Protein AF-D8RH72-F1 (afdb_monomer_lite)

Radius of gyration: 15.77 Å; chains: 1; bounding box: 38×26×46 Å

pLDDT: mean 81.65, std 8.86, range [41.91, 91.44]

Structure (mmCIF, N/CA/C/O backbone):
data_AF-D8RH72-F1
#
_entry.id   AF-D8RH72-F1
#
loop_
_atom_site.group_PDB
_atom_site.id
_atom_site.type_symbol
_atom_site.label_atom_id
_atom_site.label_alt_id
_atom_site.label_comp_id
_atom_site.label_asym_id
_atom_site.label_entity_id
_atom_site.label_seq_id
_atom_site.pdbx_PDB_ins_code
_atom_site.Cartn_x
_atom_site.Cartn_y
_atom_site.Cartn_z
_atom_site.occupancy
_atom_site.B_iso_or_equiv
_atom_site.auth_seq_id
_atom_site.auth_comp_id
_atom_site.auth_asym_id
_atom_site.auth_atom_id
_atom_site.pdbx_PDB_model_num
ATOM 1 N N . MET A 1 1 ? 18.408 5.700 -20.317 1.00 60.72 1 MET A N 1
ATOM 2 C CA . MET A 1 1 ? 18.952 5.454 -18.963 1.00 60.72 1 MET A CA 1
ATOM 3 C C . MET A 1 1 ? 19.592 4.079 -18.956 1.00 60.72 1 MET A C 1
ATOM 5 O O . MET A 1 1 ? 19.202 3.256 -19.773 1.00 60.72 1 MET A O 1
ATOM 9 N N . SER A 1 2 ? 20.600 3.825 -18.119 1.00 83.38 2 SER A N 1
ATOM 10 C CA . SER A 1 2 ? 21.071 2.445 -17.944 1.00 83.38 2 SER A CA 1
ATOM 11 C C . SER A 1 2 ? 20.029 1.654 -17.143 1.00 83.38 2 SER A C 1
ATOM 13 O O . SER A 1 2 ? 19.330 2.235 -16.312 1.00 83.38 2 SER A O 1
ATOM 15 N N . ALA A 1 3 ? 19.935 0.336 -17.350 1.00 80.38 3 ALA A N 1
ATOM 16 C CA . ALA A 1 3 ? 18.996 -0.517 -16.609 1.00 80.38 3 ALA A CA 1
ATOM 17 C C . ALA A 1 3 ? 19.161 -0.376 -15.082 1.00 80.38 3 ALA A C 1
ATOM 19 O O . ALA A 1 3 ? 18.189 -0.360 -14.337 1.00 80.38 3 ALA A O 1
ATOM 20 N N . VAL A 1 4 ? 20.398 -0.190 -14.611 1.00 84.06 4 VAL A N 1
ATOM 21 C CA . VAL A 1 4 ? 20.704 0.059 -13.192 1.00 84.06 4 VAL A CA 1
ATOM 22 C C . VAL A 1 4 ? 20.026 1.335 -12.681 1.00 84.06 4 VAL A C 1
ATOM 24 O O . VAL A 1 4 ? 19.507 1.352 -11.569 1.00 84.06 4 VAL A O 1
ATOM 27 N N . GLN A 1 5 ? 20.001 2.389 -13.493 1.00 85.06 5 GLN A N 1
ATOM 28 C CA . GLN A 1 5 ? 19.427 3.682 -13.132 1.00 85.06 5 GLN A CA 1
ATOM 29 C C . GLN A 1 5 ? 17.890 3.635 -13.098 1.00 85.06 5 GLN A C 1
ATOM 31 O O . GLN A 1 5 ? 17.283 4.246 -12.222 1.00 85.06 5 GLN A O 1
ATOM 36 N N . GLU A 1 6 ? 17.271 2.853 -13.989 1.00 85.56 6 GLU A N 1
ATOM 37 C CA . GLU A 1 6 ? 15.830 2.546 -13.960 1.00 85.56 6 GLU A CA 1
ATOM 38 C C . GLU A 1 6 ? 15.442 1.794 -12.683 1.00 85.56 6 GLU A C 1
ATOM 40 O O . GLU A 1 6 ? 14.538 2.219 -11.966 1.00 85.56 6 GLU A O 1
ATOM 45 N N . PHE A 1 7 ? 16.189 0.742 -12.331 1.00 86.38 7 PHE A N 1
ATOM 46 C CA . PHE A 1 7 ? 15.962 0.009 -11.085 1.00 86.38 7 PHE A CA 1
ATOM 47 C C . PHE A 1 7 ? 16.118 0.905 -9.851 1.00 86.38 7 PHE A C 1
ATOM 49 O O . PHE A 1 7 ? 15.270 0.879 -8.960 1.00 86.38 7 PHE A O 1
ATOM 56 N N . GLN A 1 8 ? 17.178 1.715 -9.784 1.00 88.12 8 GLN A N 1
ATOM 57 C CA . GLN A 1 8 ? 17.395 2.639 -8.666 1.00 88.12 8 GLN A CA 1
ATOM 58 C C . GLN A 1 8 ? 16.247 3.643 -8.515 1.00 88.12 8 GLN A C 1
ATOM 60 O O . GLN A 1 8 ? 15.799 3.891 -7.394 1.00 88.12 8 GLN A O 1
ATOM 65 N N . GLN A 1 9 ? 15.749 4.187 -9.628 1.00 89.19 9 GLN A N 1
ATOM 66 C CA . GLN A 1 9 ? 14.583 5.064 -9.625 1.00 89.19 9 GLN A CA 1
ATOM 67 C C . GLN A 1 9 ? 13.341 4.333 -9.104 1.00 89.19 9 GLN A C 1
ATOM 69 O O . GLN A 1 9 ? 12.690 4.834 -8.190 1.00 89.19 9 GLN A O 1
ATOM 74 N N . ASP A 1 10 ? 13.034 3.145 -9.627 1.00 89.00 10 ASP A N 1
ATOM 75 C CA . ASP A 1 10 ? 11.825 2.399 -9.265 1.00 89.00 10 ASP A CA 1
ATOM 76 C C . ASP A 1 10 ? 11.799 2.023 -7.779 1.00 89.00 10 ASP A C 1
ATOM 78 O O . ASP A 1 10 ? 10.775 2.186 -7.111 1.00 89.00 10 ASP A O 1
ATOM 82 N N . PHE A 1 11 ? 12.933 1.584 -7.226 1.00 89.50 11 PHE A N 1
ATOM 83 C CA . PHE A 1 11 ? 13.055 1.313 -5.792 1.00 89.50 11 PHE A CA 1
ATOM 84 C C . PHE A 1 11 ? 12.942 2.586 -4.946 1.00 89.50 11 PHE A C 1
ATOM 86 O O . PHE A 1 11 ? 12.300 2.567 -3.892 1.00 89.50 11 PHE A O 1
ATOM 93 N N . GLY A 1 12 ? 13.524 3.697 -5.407 1.00 89.88 12 GLY A N 1
ATOM 94 C CA . GLY A 1 12 ? 13.403 4.995 -4.744 1.00 89.88 12 GLY A CA 1
ATOM 95 C C . GLY A 1 12 ? 11.951 5.475 -4.679 1.00 89.88 12 GLY A C 1
ATOM 96 O O . GLY A 1 12 ? 11.465 5.851 -3.611 1.00 89.88 12 GLY A O 1
ATOM 97 N N . VAL A 1 13 ? 11.232 5.388 -5.801 1.00 90.25 13 VAL A N 1
ATOM 98 C CA . VAL A 1 13 ? 9.812 5.753 -5.894 1.00 90.25 13 VAL A CA 1
ATOM 99 C C . VAL A 1 13 ? 8.957 4.816 -5.045 1.00 90.25 13 VAL A C 1
ATOM 101 O O . VAL A 1 13 ? 8.133 5.298 -4.271 1.00 90.25 13 VAL A O 1
ATOM 104 N N . MET A 1 14 ? 9.183 3.499 -5.102 1.00 91.44 14 MET A N 1
ATOM 105 C CA . MET A 1 14 ? 8.489 2.527 -4.248 1.00 91.44 14 MET A CA 1
ATOM 106 C C . MET A 1 14 ? 8.618 2.897 -2.765 1.00 91.44 14 MET A C 1
ATOM 108 O O . MET A 1 14 ? 7.613 2.968 -2.054 1.00 91.44 14 MET A O 1
ATOM 112 N N . GLY A 1 15 ? 9.842 3.176 -2.305 1.00 88.88 15 GLY A N 1
ATOM 113 C CA . GLY A 1 15 ? 10.103 3.588 -0.928 1.00 88.88 15 GLY A CA 1
ATOM 114 C C . GLY A 1 15 ? 9.368 4.877 -0.555 1.00 88.88 15 GLY A C 1
ATOM 115 O O . GLY A 1 15 ? 8.712 4.932 0.488 1.00 88.88 15 GLY A O 1
ATOM 116 N N . ALA A 1 16 ? 9.411 5.886 -1.428 1.00 90.19 16 ALA A N 1
ATOM 117 C CA . ALA A 1 16 ? 8.729 7.159 -1.218 1.00 90.19 16 ALA A CA 1
ATOM 118 C C . ALA A 1 16 ? 7.201 7.005 -1.146 1.00 90.19 16 ALA A C 1
ATOM 120 O O . ALA A 1 16 ? 6.570 7.592 -0.267 1.00 90.19 16 ALA A O 1
ATOM 121 N N . VAL A 1 17 ? 6.602 6.187 -2.017 1.00 89.50 17 VAL A N 1
ATOM 122 C CA . VAL A 1 17 ? 5.150 5.947 -2.039 1.00 89.50 17 VAL A CA 1
ATOM 123 C C . VAL A 1 17 ? 4.702 5.198 -0.785 1.00 89.50 17 VAL A C 1
ATOM 125 O O . VAL A 1 17 ? 3.718 5.596 -0.163 1.00 89.50 17 VAL A O 1
ATOM 128 N N . VAL A 1 18 ? 5.429 4.155 -0.368 1.00 88.69 18 VAL A N 1
ATOM 129 C CA . VAL A 1 18 ? 5.114 3.408 0.863 1.00 88.69 18 VAL A CA 1
ATOM 130 C C . VAL A 1 18 ? 5.201 4.319 2.087 1.00 88.69 18 VAL A C 1
ATOM 132 O O . VAL A 1 18 ? 4.262 4.375 2.884 1.00 88.69 18 VAL A O 1
ATOM 135 N N . ALA A 1 19 ? 6.299 5.067 2.226 1.00 87.50 19 ALA A N 1
ATOM 136 C CA . ALA A 1 19 ? 6.482 5.990 3.341 1.00 87.50 19 ALA A CA 1
ATOM 137 C C . ALA A 1 19 ? 5.417 7.096 3.333 1.00 87.50 19 ALA A C 1
ATOM 139 O O . ALA A 1 19 ? 4.769 7.334 4.351 1.00 87.50 19 ALA A O 1
ATOM 140 N N . GLY A 1 20 ? 5.180 7.725 2.180 1.00 86.94 20 GLY A N 1
ATOM 141 C CA . GLY A 1 20 ? 4.180 8.776 2.012 1.00 86.94 20 GLY A CA 1
ATOM 142 C C . GLY A 1 20 ? 2.772 8.301 2.362 1.00 86.94 20 GLY A C 1
ATOM 143 O O . GLY A 1 20 ? 2.081 8.960 3.138 1.00 86.94 20 GLY A O 1
ATOM 144 N N . ALA A 1 21 ? 2.371 7.122 1.879 1.00 83.69 21 ALA A N 1
ATOM 145 C CA . ALA A 1 21 ? 1.084 6.526 2.222 1.00 83.69 21 ALA A CA 1
ATOM 146 C C . ALA A 1 21 ? 0.946 6.330 3.738 1.00 83.69 21 ALA A C 1
ATOM 148 O O . ALA A 1 21 ? -0.074 6.696 4.322 1.00 83.69 21 ALA A O 1
ATOM 149 N N . TYR A 1 22 ? 1.979 5.804 4.402 1.00 84.62 22 TYR A N 1
ATOM 150 C CA . TYR A 1 22 ? 1.942 5.587 5.849 1.00 84.62 22 TYR A CA 1
ATOM 151 C C . TYR A 1 22 ? 1.845 6.899 6.628 1.00 84.62 22 TYR A C 1
ATOM 153 O O . TYR A 1 22 ? 1.031 6.980 7.546 1.00 84.62 22 TYR A O 1
ATOM 161 N N . GLN A 1 23 ? 2.585 7.934 6.224 1.00 82.94 23 GLN A N 1
ATOM 162 C CA . GLN A 1 23 ? 2.533 9.251 6.861 1.00 82.94 23 GLN A CA 1
ATOM 163 C C . GLN A 1 23 ? 1.167 9.921 6.687 1.00 82.94 23 GLN A C 1
ATOM 165 O O . GLN A 1 23 ? 0.631 10.468 7.648 1.00 82.94 23 GLN A O 1
ATOM 170 N N . VAL A 1 24 ? 0.563 9.838 5.496 1.00 79.06 24 VAL A N 1
ATOM 171 C CA . VAL A 1 24 ? -0.793 10.356 5.251 1.00 79.06 24 VAL A CA 1
ATOM 172 C C . VAL A 1 24 ? -1.804 9.653 6.156 1.00 79.06 24 VAL A C 1
ATOM 174 O O . VAL A 1 24 ? -2.607 10.318 6.808 1.00 79.06 24 VAL A O 1
ATOM 177 N N . PHE A 1 25 ? -1.741 8.323 6.268 1.00 73.56 25 PHE A N 1
ATOM 178 C CA . PHE A 1 25 ? -2.639 7.582 7.156 1.00 73.56 25 PHE A CA 1
ATOM 179 C C . PHE A 1 25 ? -2.405 7.881 8.636 1.00 73.56 25 PHE A C 1
ATOM 181 O O . PHE A 1 25 ? -3.375 8.000 9.389 1.00 73.56 25 PHE A O 1
ATOM 188 N N . GLU A 1 26 ? -1.152 8.039 9.067 1.00 75.50 26 GLU A N 1
ATOM 189 C CA . GLU A 1 26 ? -0.853 8.458 10.435 1.00 75.50 26 GLU A CA 1
ATOM 190 C C . GLU A 1 26 ? -1.402 9.850 10.730 1.00 75.50 26 GLU A C 1
ATOM 192 O O . GLU A 1 26 ? -2.041 10.027 11.762 1.00 75.50 26 GLU A O 1
ATOM 197 N N . LEU A 1 27 ? -1.223 10.818 9.829 1.00 74.56 27 LEU A N 1
ATOM 198 C CA . LEU A 1 27 ? -1.776 12.164 9.984 1.00 74.56 27 LEU A CA 1
ATOM 199 C C . LEU A 1 27 ? -3.303 12.122 10.090 1.00 74.56 27 LEU A C 1
ATOM 201 O O . LEU A 1 27 ? -3.860 12.651 11.049 1.00 74.56 27 LEU A O 1
ATOM 205 N N . LEU A 1 28 ? -3.976 11.418 9.174 1.00 69.19 28 LEU A N 1
ATOM 206 C CA . LEU A 1 28 ? -5.435 11.251 9.191 1.00 69.19 28 LEU A CA 1
ATOM 207 C C . LEU A 1 28 ? -5.941 10.603 10.488 1.00 69.19 28 LEU A C 1
ATOM 209 O O . LEU A 1 28 ? -7.011 10.961 10.977 1.00 69.19 28 LEU A O 1
ATOM 213 N N . THR A 1 29 ? -5.169 9.680 11.065 1.00 66.44 29 THR A N 1
ATOM 214 C CA . THR A 1 29 ? -5.503 9.026 12.339 1.00 66.44 29 THR A CA 1
ATOM 215 C C . THR A 1 29 ? -5.229 9.944 13.538 1.00 66.44 29 THR A C 1
ATOM 217 O O . THR A 1 29 ? -6.026 9.991 14.475 1.00 66.44 29 THR A O 1
ATOM 220 N N . ARG A 1 30 ? -4.131 10.713 13.507 1.00 65.62 30 ARG A N 1
ATOM 221 C CA . ARG A 1 30 ? -3.711 11.635 14.579 1.00 65.62 30 ARG A CA 1
ATOM 222 C C . ARG A 1 30 ? -4.666 12.793 14.789 1.00 65.62 30 ARG A C 1
ATOM 224 O O . ARG A 1 30 ? -4.759 13.279 15.912 1.00 65.62 30 ARG A O 1
ATOM 231 N N . PHE A 1 31 ? -5.389 13.220 13.755 1.00 64.19 31 PHE A N 1
ATOM 232 C CA . PHE A 1 31 ? -6.342 14.310 13.924 1.00 64.19 31 PHE A CA 1
ATOM 233 C C . PHE A 1 31 ? -7.459 13.978 14.921 1.00 64.19 31 PHE A C 1
ATOM 235 O O . PHE A 1 31 ? -8.084 14.918 15.379 1.00 64.19 31 PHE A O 1
ATOM 242 N N . ASN A 1 32 ? -7.706 12.709 15.298 1.00 58.69 32 ASN A N 1
ATOM 243 C CA . ASN A 1 32 ? -8.677 12.254 16.322 1.00 58.69 32 ASN A CA 1
ATOM 244 C C . ASN A 1 32 ? -10.103 12.857 16.214 1.00 58.69 32 ASN A C 1
ATOM 246 O O . ASN A 1 32 ? -10.933 12.668 17.097 1.00 58.69 32 ASN A O 1
ATOM 250 N N . VAL A 1 33 ? -10.384 13.575 15.123 1.00 57.41 33 VAL A N 1
ATOM 251 C CA . VAL A 1 33 ? -11.642 14.261 14.803 1.00 57.41 33 VAL A CA 1
ATOM 252 C C . VAL A 1 33 ? -12.503 13.381 13.894 1.00 57.41 33 VAL A C 1
ATOM 254 O O . VAL A 1 33 ? -13.718 13.540 13.834 1.00 57.41 33 VAL A O 1
ATOM 257 N N . LEU A 1 34 ? -11.888 12.433 13.178 1.00 67.12 34 LEU A N 1
ATOM 258 C CA . LEU A 1 34 ? -12.599 11.556 12.256 1.00 67.12 34 LEU A CA 1
ATOM 259 C C . LEU A 1 34 ? -13.194 10.365 13.002 1.00 67.12 34 LEU A C 1
ATOM 261 O O . LEU A 1 34 ? -12.470 9.520 13.529 1.00 67.12 34 LEU A O 1
ATOM 265 N N . ASP A 1 35 ? -14.523 10.279 12.977 1.00 73.19 35 ASP A N 1
ATOM 266 C CA . ASP A 1 35 ? -15.255 9.092 13.408 1.00 73.19 35 ASP A CA 1
ATOM 267 C C . ASP A 1 35 ? -14.705 7.844 12.696 1.00 73.19 35 ASP A C 1
ATOM 269 O O . ASP A 1 35 ? -14.375 7.868 11.505 1.00 73.19 35 ASP A O 1
ATOM 273 N N . GLN A 1 36 ? -14.639 6.730 13.417 1.00 72.06 36 GLN A N 1
ATOM 274 C CA . GLN A 1 36 ? -14.107 5.450 12.954 1.00 72.06 36 GLN A CA 1
ATOM 275 C C . GLN A 1 36 ? -14.752 5.019 11.630 1.00 72.06 36 GLN A C 1
ATOM 277 O O . GLN A 1 36 ? -14.102 4.506 10.716 1.00 72.06 36 GLN A O 1
ATOM 282 N N . LYS A 1 37 ? -16.055 5.287 11.490 1.00 77.31 37 LYS A N 1
ATOM 283 C CA . LYS A 1 37 ? -16.821 5.007 10.274 1.00 77.31 37 LYS A CA 1
ATOM 284 C C . LYS A 1 37 ? -16.418 5.887 9.094 1.00 77.31 37 LYS A C 1
ATOM 286 O O . LYS A 1 37 ? -16.402 5.391 7.966 1.00 77.31 37 LYS A O 1
ATOM 291 N N . LEU A 1 38 ? -16.101 7.157 9.335 1.00 77.19 38 LEU A N 1
ATOM 292 C CA . LEU A 1 38 ? -15.601 8.073 8.310 1.00 77.19 38 LEU A CA 1
ATOM 293 C C . LEU A 1 38 ? -14.168 7.720 7.916 1.00 77.19 38 LEU A C 1
ATOM 295 O O . LEU A 1 38 ? -13.878 7.684 6.726 1.00 77.19 38 LEU A O 1
ATOM 299 N N . SER A 1 39 ? -13.316 7.368 8.882 1.00 78.06 39 SER A N 1
ATOM 300 C CA . SER A 1 39 ? -11.930 6.961 8.636 1.00 78.06 39 SER A CA 1
ATOM 301 C C . SER A 1 39 ? -11.848 5.748 7.703 1.00 78.06 39 SER A C 1
ATOM 303 O O . SER A 1 39 ? -11.201 5.820 6.657 1.00 78.06 39 SER A O 1
ATOM 305 N N . ARG A 1 40 ? -12.622 4.683 7.977 1.00 79.56 40 ARG A N 1
ATOM 306 C CA . ARG A 1 40 ? -12.702 3.508 7.091 1.00 79.56 40 ARG A CA 1
ATOM 307 C C . ARG A 1 40 ? -13.132 3.865 5.672 1.00 79.56 40 ARG A C 1
ATOM 309 O O . ARG A 1 40 ? -12.517 3.398 4.716 1.00 79.56 40 ARG A O 1
ATOM 316 N N . LYS A 1 41 ? -14.183 4.677 5.518 1.00 82.81 41 LYS A N 1
ATOM 317 C CA . LYS A 1 41 ? -14.674 5.100 4.195 1.00 82.81 41 LYS A CA 1
ATOM 318 C C . LYS A 1 41 ? -13.645 5.947 3.458 1.00 82.81 41 LYS A C 1
ATOM 320 O O . LYS A 1 41 ? -13.447 5.738 2.267 1.00 82.81 41 LYS A O 1
ATOM 325 N N . LEU A 1 42 ? -12.994 6.865 4.170 1.00 80.56 42 LEU A N 1
ATOM 326 C CA . LEU A 1 42 ? -11.970 7.734 3.615 1.00 80.56 42 LEU A CA 1
ATOM 327 C C . LEU A 1 42 ? -10.809 6.899 3.084 1.00 80.56 42 LEU A C 1
ATOM 329 O O . LEU A 1 42 ? -10.490 7.031 1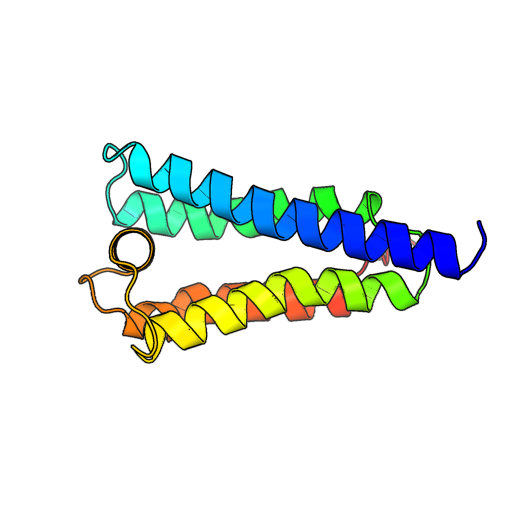.914 1.00 80.56 42 LEU A O 1
ATOM 333 N N . VAL A 1 43 ? -10.264 5.978 3.888 1.00 78.19 43 VAL A N 1
ATOM 334 C CA . VAL A 1 43 ? -9.199 5.048 3.473 1.00 78.19 43 VAL A CA 1
ATOM 335 C C . VAL A 1 43 ? -9.590 4.333 2.174 1.00 78.19 43 VAL A C 1
ATOM 337 O O . VAL A 1 43 ? -8.886 4.438 1.175 1.00 78.19 43 VAL A O 1
ATOM 340 N N . HIS A 1 44 ? -10.751 3.679 2.122 1.00 80.25 44 HIS A N 1
ATOM 341 C CA . HIS A 1 44 ? -11.160 2.929 0.926 1.00 80.25 44 HIS A CA 1
ATOM 342 C C . HIS A 1 44 ? -11.456 3.823 -0.293 1.00 80.25 44 HIS A C 1
ATOM 344 O O . HIS A 1 44 ? -11.349 3.363 -1.426 1.00 80.25 44 HIS A O 1
ATOM 350 N N . MET A 1 45 ? -11.818 5.091 -0.089 1.00 80.56 45 MET A N 1
ATOM 351 C CA . MET A 1 45 ? -12.069 6.036 -1.179 1.00 80.56 45 MET A CA 1
ATOM 352 C C . MET A 1 45 ? -10.786 6.714 -1.673 1.00 80.56 45 MET A C 1
ATOM 354 O O . MET A 1 45 ? -10.702 7.035 -2.851 1.00 80.56 45 MET A O 1
ATOM 358 N N . THR A 1 46 ? -9.786 6.926 -0.813 1.00 78.75 46 THR A N 1
ATOM 359 C CA . THR A 1 46 ? -8.578 7.692 -1.155 1.00 78.75 46 THR A CA 1
ATOM 360 C C . THR A 1 46 ? -7.388 6.826 -1.538 1.00 78.75 46 THR A C 1
ATOM 362 O O . THR A 1 46 ? -6.596 7.266 -2.364 1.00 78.75 46 THR A O 1
ATOM 365 N N . THR A 1 47 ? -7.241 5.604 -1.006 1.00 80.44 47 THR A N 1
ATOM 366 C CA . THR A 1 47 ? -5.994 4.840 -1.226 1.00 80.44 47 THR A CA 1
ATOM 367 C C . THR A 1 47 ? -5.753 4.527 -2.706 1.00 80.44 47 THR A C 1
ATOM 369 O O . THR A 1 47 ? -4.636 4.696 -3.181 1.00 80.44 47 THR A O 1
ATOM 372 N N . GLY A 1 48 ? -6.781 4.118 -3.457 1.00 82.62 48 GLY A N 1
ATOM 373 C CA . GLY A 1 48 ? -6.655 3.869 -4.898 1.00 82.62 48 GLY A CA 1
ATOM 374 C C . GLY A 1 48 ? -6.372 5.137 -5.714 1.00 82.62 48 GLY A C 1
ATOM 375 O O . GLY A 1 48 ? -5.365 5.179 -6.423 1.00 82.62 48 GLY A O 1
ATOM 376 N N . PRO A 1 49 ? -7.194 6.198 -5.592 1.00 82.88 49 PRO A N 1
ATOM 377 C CA . PRO A 1 49 ? -6.966 7.459 -6.298 1.00 82.88 49 PRO A CA 1
ATOM 378 C C . PRO A 1 49 ? -5.658 8.166 -5.947 1.00 82.88 49 PRO A C 1
ATOM 380 O O . PRO A 1 49 ? -5.112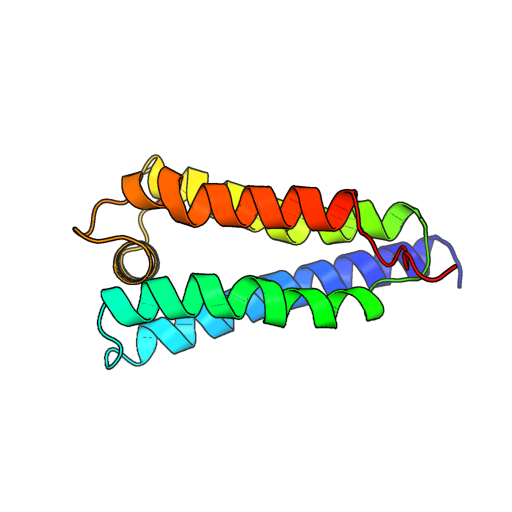 8.849 -6.802 1.00 82.88 49 PRO A O 1
ATOM 383 N N . LEU A 1 50 ? -5.134 8.011 -4.728 1.00 81.50 50 LEU A N 1
ATOM 384 C CA . LEU A 1 50 ? -3.819 8.545 -4.357 1.00 81.50 50 LEU A CA 1
ATOM 385 C C . LEU A 1 50 ? -2.666 7.679 -4.878 1.00 81.50 50 LEU A C 1
ATOM 387 O O . LEU A 1 50 ? -1.565 8.186 -5.076 1.00 81.50 50 LEU A O 1
ATOM 391 N N . PHE A 1 51 ? -2.904 6.389 -5.116 1.00 84.94 51 PHE A N 1
ATOM 392 C CA . PHE A 1 51 ? -1.890 5.477 -5.630 1.00 84.94 51 PHE A CA 1
ATOM 393 C C . PHE A 1 51 ? -1.698 5.599 -7.147 1.00 84.94 51 PHE A C 1
ATOM 395 O O . PHE A 1 51 ? -0.559 5.600 -7.608 1.00 84.94 51 PHE A O 1
ATOM 402 N N . MET A 1 52 ? -2.768 5.768 -7.930 1.00 83.50 52 MET A N 1
ATOM 403 C CA . MET A 1 52 ? -2.672 5.864 -9.399 1.00 83.50 52 MET A CA 1
ATOM 404 C C . MET A 1 52 ? -1.731 6.981 -9.911 1.00 83.50 52 MET A C 1
ATOM 406 O O . MET A 1 52 ? -0.924 6.703 -10.797 1.00 83.50 52 MET A O 1
ATOM 410 N N . PRO A 1 53 ? -1.726 8.210 -9.350 1.00 84.69 53 PRO A N 1
ATOM 411 C CA . PRO A 1 53 ? -0.792 9.267 -9.745 1.00 84.69 53 PRO A CA 1
ATOM 412 C C . PRO A 1 53 ? 0.680 8.946 -9.481 1.00 84.69 53 PRO A C 1
ATOM 414 O O . PRO A 1 53 ? 1.548 9.648 -9.990 1.00 84.69 53 PRO A O 1
ATOM 417 N N . SER A 1 54 ? 0.985 7.909 -8.693 1.00 84.00 54 SER A N 1
ATOM 418 C CA . SER A 1 54 ? 2.368 7.470 -8.492 1.00 84.00 54 SER A CA 1
ATOM 419 C C . SER A 1 54 ? 2.910 6.650 -9.663 1.00 84.00 54 SER A C 1
ATOM 421 O O . SER A 1 54 ? 4.121 6.592 -9.845 1.00 84.00 54 SER A O 1
ATOM 423 N N . TRP A 1 55 ? 2.049 6.055 -10.497 1.00 85.94 55 TRP A N 1
ATOM 424 C CA . TRP A 1 55 ? 2.466 5.162 -11.586 1.00 85.94 55 TRP A CA 1
ATOM 425 C C . TRP A 1 55 ? 3.363 5.832 -12.636 1.00 85.94 55 TRP A C 1
ATOM 427 O O . TRP A 1 55 ? 4.331 5.202 -13.060 1.00 85.94 55 TRP A O 1
ATOM 437 N N . PRO A 1 56 ? 3.129 7.099 -13.040 1.00 85.56 56 PRO A N 1
ATOM 438 C CA . PRO A 1 56 ? 4.016 7.806 -13.960 1.00 85.56 56 PRO A CA 1
ATOM 439 C C . PRO A 1 56 ? 5.398 8.143 -13.386 1.00 85.56 56 PRO A C 1
ATOM 441 O O . PRO A 1 56 ? 6.281 8.497 -14.161 1.00 85.56 56 PRO A O 1
ATOM 444 N N . LEU A 1 57 ? 5.589 8.066 -12.061 1.00 85.31 57 LEU A N 1
ATOM 445 C CA . LEU A 1 57 ? 6.880 8.332 -11.411 1.00 85.31 57 LEU A CA 1
ATOM 446 C C . LEU A 1 57 ? 7.846 7.144 -11.536 1.00 85.31 57 LEU A C 1
ATOM 448 O O . LEU A 1 57 ? 9.063 7.338 -11.505 1.00 85.31 57 LEU A O 1
ATOM 452 N N . PHE A 1 58 ? 7.310 5.930 -11.686 1.00 85.62 58 PHE A N 1
ATOM 453 C CA . PHE A 1 58 ? 8.092 4.743 -12.022 1.00 85.62 58 PHE A CA 1
ATOM 454 C C . PHE A 1 58 ? 8.590 4.834 -13.469 1.00 85.62 58 PHE A C 1
ATOM 456 O O . PHE A 1 58 ? 7.968 5.475 -14.324 1.00 85.62 58 PHE A O 1
ATOM 463 N N . SER A 1 59 ? 9.721 4.194 -13.744 1.00 85.94 59 SER A N 1
ATOM 464 C CA . SER A 1 59 ? 10.313 4.169 -15.076 1.00 85.94 59 SER A CA 1
ATOM 465 C C . SER A 1 59 ? 9.402 3.464 -16.096 1.00 85.94 59 SER A C 1
ATOM 467 O O . SER A 1 59 ? 8.454 2.754 -15.753 1.00 85.94 59 SER A O 1
ATOM 469 N N . SER A 1 60 ? 9.657 3.695 -17.386 1.00 80.38 60 SER A N 1
ATOM 470 C CA . SER A 1 60 ? 8.855 3.132 -18.487 1.00 80.38 60 SER A CA 1
ATOM 471 C C . SER A 1 60 ? 9.175 1.660 -18.788 1.00 80.38 60 SER A C 1
ATOM 473 O O . SER A 1 60 ? 8.734 1.134 -19.808 1.00 80.38 60 SER A O 1
ATOM 475 N N . SER A 1 61 ? 9.966 0.995 -17.943 1.00 82.81 61 SER A N 1
ATOM 476 C CA . SER A 1 61 ? 10.367 -0.391 -18.154 1.00 82.81 61 SER A CA 1
ATOM 477 C C . SER A 1 61 ? 9.212 -1.352 -17.876 1.00 82.81 61 SER A C 1
ATOM 479 O O . SER A 1 61 ? 8.407 -1.164 -16.961 1.00 82.81 61 SER A O 1
ATOM 481 N N . SER A 1 62 ? 9.152 -2.456 -18.622 1.00 78.12 62 SER A N 1
ATOM 482 C CA . SER A 1 62 ? 8.174 -3.522 -18.371 1.00 78.12 62 SER A CA 1
ATOM 483 C C . SER A 1 62 ? 8.361 -4.171 -16.992 1.00 78.12 62 SER A C 1
ATOM 485 O O . SER A 1 62 ? 7.414 -4.741 -16.452 1.00 78.12 62 SER A O 1
ATOM 487 N N . ALA A 1 63 ? 9.558 -4.075 -16.398 1.00 83.31 63 ALA A N 1
ATOM 488 C CA . ALA A 1 63 ? 9.832 -4.557 -15.043 1.00 83.31 63 ALA A CA 1
ATOM 489 C C . ALA A 1 63 ? 9.199 -3.671 -13.952 1.00 83.31 63 ALA A C 1
ATOM 491 O O . ALA A 1 63 ? 8.838 -4.171 -12.882 1.00 83.31 63 ALA A O 1
ATOM 492 N N . SER A 1 64 ? 8.999 -2.381 -14.229 1.00 86.00 64 SER A N 1
ATOM 493 C CA . SER A 1 64 ? 8.504 -1.387 -13.269 1.00 86.00 64 SER A CA 1
ATOM 494 C C . SER A 1 64 ? 7.088 -1.681 -12.792 1.00 86.00 64 SER A C 1
ATOM 496 O O . SER A 1 64 ? 6.760 -1.387 -11.643 1.00 86.00 64 SER A O 1
ATOM 498 N N . ARG A 1 65 ? 6.277 -2.366 -13.614 1.00 85.75 65 ARG A N 1
ATOM 499 C CA . ARG A 1 65 ? 4.945 -2.854 -13.219 1.00 85.75 65 ARG A CA 1
ATOM 500 C C . ARG A 1 65 ? 5.007 -3.732 -11.973 1.00 85.75 65 ARG A C 1
ATOM 502 O O . ARG A 1 65 ? 4.192 -3.603 -11.062 1.00 85.75 65 ARG A O 1
ATOM 509 N N . TYR A 1 66 ? 6.011 -4.607 -11.914 1.00 87.25 66 TYR A N 1
ATOM 510 C CA . TYR A 1 66 ? 6.167 -5.548 -10.818 1.00 87.25 66 TYR A CA 1
ATOM 511 C C . TYR A 1 66 ? 6.645 -4.824 -9.570 1.00 87.25 66 TYR A C 1
ATOM 513 O O . TYR A 1 66 ? 6.062 -5.027 -8.509 1.00 87.25 66 TYR A O 1
ATOM 521 N N . ILE A 1 67 ? 7.617 -3.917 -9.702 1.00 87.31 67 ILE A N 1
ATOM 522 C CA . ILE A 1 67 ? 8.108 -3.107 -8.579 1.00 87.31 67 ILE A CA 1
ATOM 523 C C . ILE A 1 67 ? 6.989 -2.220 -8.022 1.00 87.31 67 ILE A C 1
ATOM 525 O O . ILE A 1 67 ? 6.810 -2.151 -6.809 1.00 87.31 67 ILE A O 1
ATOM 529 N N . CYS A 1 68 ? 6.167 -1.613 -8.878 1.00 88.62 68 CYS A N 1
ATOM 530 C CA . CYS A 1 68 ? 5.026 -0.828 -8.424 1.00 88.62 68 CYS A CA 1
ATOM 531 C C . CYS A 1 68 ? 3.981 -1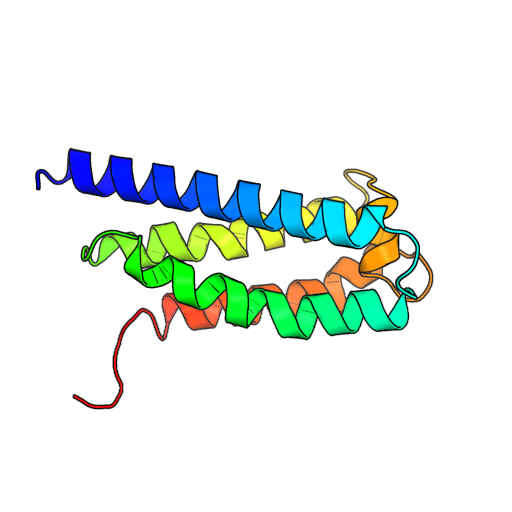.693 -7.703 1.00 88.62 68 CYS A C 1
ATOM 533 O O . CYS A 1 68 ? 3.487 -1.302 -6.646 1.00 88.62 68 CYS A O 1
ATOM 535 N N . SER A 1 69 ? 3.701 -2.907 -8.195 1.00 89.94 69 SER A N 1
ATOM 536 C CA . SER A 1 69 ? 2.799 -3.852 -7.516 1.00 89.94 69 SER A CA 1
ATOM 537 C C . SER A 1 69 ? 3.303 -4.302 -6.133 1.00 89.94 69 SER A C 1
ATOM 539 O O . SER A 1 69 ? 2.503 -4.707 -5.287 1.00 89.94 69 SER A O 1
ATOM 541 N N . LEU A 1 70 ? 4.605 -4.167 -5.841 1.00 90.44 70 LEU A N 1
ATOM 542 C CA . LEU A 1 70 ? 5.132 -4.423 -4.497 1.00 90.44 70 LEU A CA 1
ATOM 543 C C . LEU A 1 70 ? 4.625 -3.409 -3.465 1.00 90.44 70 LEU A C 1
ATOM 545 O O . LEU A 1 70 ? 4.593 -3.735 -2.282 1.00 90.44 70 LEU A O 1
ATOM 549 N N . VAL A 1 71 ? 4.184 -2.215 -3.875 1.00 90.25 71 VAL A N 1
ATOM 550 C CA . VAL A 1 71 ? 3.613 -1.207 -2.967 1.00 90.25 71 VAL A CA 1
ATOM 551 C C . VAL A 1 71 ? 2.321 -1.712 -2.301 1.00 90.25 71 VAL A C 1
ATOM 553 O O . VAL A 1 71 ? 2.296 -1.806 -1.067 1.00 90.25 71 VAL A O 1
ATOM 556 N N . PRO A 1 72 ? 1.249 -2.081 -3.039 1.00 90.56 72 PRO A N 1
ATOM 557 C CA . PRO A 1 72 ? 0.064 -2.664 -2.418 1.00 90.56 72 PRO A CA 1
ATOM 558 C C . PRO A 1 72 ? 0.382 -4.001 -1.741 1.00 90.56 72 PRO A C 1
ATOM 560 O O . PRO A 1 72 ? -0.157 -4.268 -0.671 1.00 90.56 72 PRO A O 1
ATOM 563 N N . LEU A 1 73 ? 1.310 -4.806 -2.273 1.00 91.44 73 LEU A N 1
ATOM 564 C CA . LEU A 1 73 ? 1.711 -6.058 -1.625 1.00 91.44 73 LEU A CA 1
ATOM 565 C C . LEU A 1 73 ? 2.344 -5.827 -0.241 1.00 91.44 73 LEU A C 1
ATOM 567 O O . LEU A 1 73 ? 1.986 -6.505 0.722 1.00 91.44 73 LEU A O 1
ATOM 571 N N . ALA A 1 74 ? 3.232 -4.840 -0.104 1.00 90.44 74 ALA A N 1
ATOM 572 C CA . ALA A 1 74 ? 3.829 -4.467 1.177 1.00 90.44 74 ALA A CA 1
ATOM 573 C C . ALA A 1 74 ? 2.758 -4.020 2.183 1.00 90.44 74 ALA A C 1
ATOM 575 O O . ALA A 1 74 ? 2.811 -4.384 3.361 1.00 90.44 74 ALA A O 1
ATOM 576 N N . ASN A 1 75 ? 1.741 -3.288 1.717 1.00 90.19 75 ASN A N 1
ATOM 577 C CA . ASN A 1 75 ? 0.613 -2.909 2.560 1.00 90.19 75 ASN A CA 1
ATOM 578 C C . ASN A 1 75 ? -0.263 -4.119 2.940 1.00 90.19 75 ASN A C 1
ATOM 580 O O . ASN A 1 75 ? -0.714 -4.207 4.080 1.00 90.19 75 ASN A O 1
ATOM 584 N N . ALA A 1 76 ? -0.460 -5.088 2.040 1.00 90.56 76 ALA A N 1
ATOM 585 C CA . ALA A 1 76 ? -1.172 -6.330 2.348 1.00 90.56 76 ALA A CA 1
ATOM 586 C C . ALA A 1 76 ? -0.453 -7.123 3.447 1.00 90.56 76 ALA A C 1
ATOM 588 O O . ALA A 1 76 ? -1.083 -7.529 4.422 1.00 90.56 76 ALA A O 1
ATOM 589 N N . VAL A 1 77 ? 0.874 -7.265 3.352 1.00 91.06 77 VAL A N 1
ATOM 590 C CA . VAL A 1 77 ? 1.696 -7.895 4.399 1.00 91.06 77 VAL A CA 1
ATOM 591 C C . VAL A 1 77 ? 1.559 -7.148 5.726 1.00 91.06 77 VAL A C 1
ATOM 593 O O . VAL A 1 77 ? 1.377 -7.778 6.767 1.00 91.06 77 VAL A O 1
ATOM 596 N N . ARG A 1 78 ? 1.568 -5.809 5.713 1.00 89.06 78 ARG A N 1
ATOM 597 C CA . ARG A 1 78 ? 1.328 -5.005 6.921 1.00 89.06 78 ARG A CA 1
ATOM 598 C C . ARG A 1 78 ? -0.034 -5.313 7.548 1.00 89.06 78 ARG A C 1
ATOM 600 O O . ARG A 1 78 ? -0.100 -5.521 8.757 1.00 89.06 78 ARG A O 1
ATOM 607 N N . LEU A 1 79 ? -1.104 -5.362 6.754 1.00 88.44 79 LEU A N 1
ATOM 608 C CA . LEU A 1 79 ? -2.449 -5.687 7.239 1.00 88.44 79 LEU A CA 1
ATOM 609 C C . LEU A 1 79 ? -2.546 -7.122 7.766 1.00 88.44 79 LEU A C 1
ATOM 611 O O . LEU A 1 79 ? -3.197 -7.336 8.783 1.00 88.44 79 LEU A O 1
ATOM 615 N N . LEU A 1 80 ? -1.865 -8.082 7.133 1.00 89.50 80 LEU A N 1
ATOM 616 C CA . LEU A 1 80 ? -1.773 -9.465 7.610 1.00 89.50 80 LEU A CA 1
ATOM 617 C C . LEU A 1 80 ? -1.092 -9.536 8.980 1.00 89.50 80 LEU A C 1
ATOM 619 O O . LEU A 1 80 ? -1.644 -10.119 9.906 1.00 89.50 80 LEU A O 1
ATOM 623 N N . ILE A 1 81 ? 0.073 -8.903 9.135 1.00 88.81 81 ILE A N 1
ATOM 624 C CA . ILE A 1 81 ? 0.821 -8.875 10.401 1.00 88.81 81 ILE A CA 1
ATOM 625 C C . ILE A 1 81 ? -0.032 -8.275 11.526 1.00 88.81 81 ILE A C 1
ATOM 627 O O . ILE A 1 81 ? -0.088 -8.830 12.624 1.00 88.81 81 ILE A O 1
ATOM 631 N N . LEU A 1 82 ? -0.704 -7.153 11.251 1.00 88.00 82 LEU A N 1
ATOM 632 C CA . LEU A 1 82 ? -1.557 -6.481 12.228 1.00 88.00 82 LEU A CA 1
ATOM 633 C C . L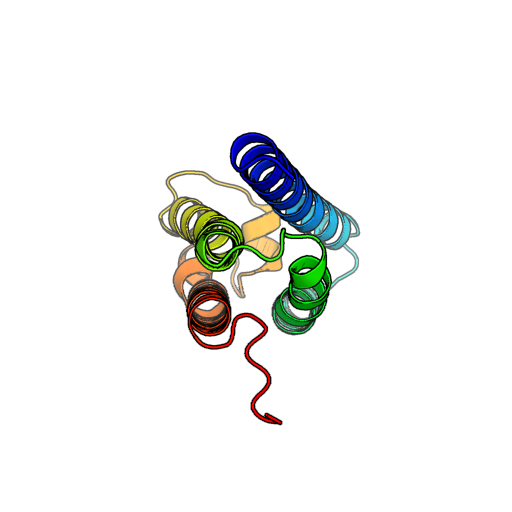EU A 1 82 ? -2.817 -7.300 12.541 1.00 88.00 82 LEU A C 1
ATOM 635 O O . LEU A 1 82 ? -3.165 -7.470 13.704 1.00 88.00 82 LEU A O 1
ATOM 639 N N . GLY A 1 83 ? -3.484 -7.843 11.521 1.00 85.19 83 GLY A N 1
ATOM 640 C CA . GLY A 1 83 ? -4.737 -8.577 11.682 1.00 85.19 83 GLY A CA 1
ATOM 641 C C . GLY A 1 83 ? -4.585 -9.979 12.270 1.00 85.19 83 GLY A C 1
ATOM 642 O O . GLY A 1 83 ? -5.504 -10.467 12.924 1.00 85.19 83 GLY A O 1
ATOM 643 N N . LEU A 1 84 ? -3.419 -10.608 12.100 1.00 87.38 84 LEU A N 1
ATOM 644 C CA . LEU A 1 84 ? -3.047 -11.848 12.791 1.00 87.38 84 LEU A CA 1
ATOM 645 C C . LEU A 1 84 ? -2.573 -11.605 14.233 1.00 87.38 84 LEU A C 1
ATOM 647 O O . LEU A 1 84 ? -2.337 -12.564 14.962 1.00 87.38 84 LEU A O 1
ATOM 651 N N . GLY A 1 85 ? -2.420 -10.344 14.653 1.00 85.25 85 GLY A N 1
ATOM 652 C CA . GLY A 1 85 ? -1.955 -9.992 15.995 1.00 85.25 85 GLY A CA 1
ATOM 653 C C . GLY A 1 85 ? -0.456 -10.207 16.222 1.00 85.25 85 GLY A C 1
ATOM 654 O O . GLY A 1 85 ? -0.006 -10.150 17.361 1.00 85.25 85 GLY A O 1
ATOM 655 N N . LEU A 1 86 ? 0.334 -10.415 15.160 1.00 83.81 86 LEU A N 1
ATOM 656 C CA . LEU A 1 86 ? 1.797 -10.544 15.251 1.00 83.81 86 LEU A CA 1
ATOM 657 C C . LEU A 1 86 ? 2.461 -9.226 15.677 1.00 83.81 86 LEU A C 1
ATOM 659 O O . LEU A 1 86 ? 3.549 -9.221 16.248 1.00 83.81 86 LEU A O 1
ATOM 663 N N . ARG A 1 87 ? 1.803 -8.097 15.394 1.00 81.06 87 ARG A N 1
ATOM 664 C CA . ARG A 1 87 ? 2.168 -6.767 15.883 1.00 81.06 87 ARG A CA 1
ATOM 665 C C . ARG A 1 87 ? 0.900 -5.980 16.174 1.00 81.06 87 ARG A C 1
ATOM 667 O O . ARG A 1 87 ? -0.030 -6.001 15.375 1.00 81.06 87 ARG A O 1
ATOM 674 N N . THR A 1 88 ? 0.878 -5.236 17.269 1.00 73.44 88 THR A N 1
ATOM 675 C CA . THR A 1 88 ? -0.243 -4.360 17.611 1.00 73.44 88 THR A CA 1
ATOM 676 C C . THR A 1 88 ? 0.074 -2.915 17.231 1.00 73.44 88 THR A C 1
ATOM 678 O O . THR A 1 88 ? 1.157 -2.393 17.492 1.00 73.44 88 THR A O 1
ATOM 681 N N . ASN A 1 89 ? -0.869 -2.266 16.550 1.00 79.25 89 ASN A N 1
ATOM 682 C CA . ASN A 1 89 ? -0.858 -0.824 16.321 1.00 79.25 89 ASN A CA 1
ATOM 683 C C . ASN A 1 89 ? -2.294 -0.320 16.451 1.00 79.25 89 ASN A C 1
ATOM 685 O O . ASN A 1 89 ? -3.086 -0.405 15.511 1.00 79.25 89 ASN A O 1
ATOM 689 N N . GLU A 1 90 ? -2.624 0.172 17.641 1.00 76.56 90 GLU A N 1
ATOM 690 C CA . GLU A 1 90 ? -3.983 0.580 18.001 1.00 76.56 90 GLU A CA 1
ATOM 691 C C . GLU A 1 90 ? -4.518 1.694 17.100 1.00 76.56 90 GLU A C 1
ATOM 693 O O . GLU A 1 90 ? -5.697 1.686 16.766 1.00 76.56 90 GLU A O 1
ATOM 698 N N . GLY A 1 91 ? -3.661 2.607 16.629 1.00 76.00 91 GLY A N 1
ATOM 699 C CA . GLY A 1 91 ? -4.072 3.675 15.716 1.00 76.00 91 GLY A CA 1
ATOM 700 C C . GLY A 1 91 ? -4.583 3.131 14.380 1.00 76.00 91 GLY A C 1
ATOM 701 O O . GLY A 1 91 ? -5.644 3.534 13.904 1.00 76.00 91 GLY A O 1
ATOM 702 N N . VAL A 1 92 ? -3.859 2.172 13.796 1.00 75.62 92 VAL A N 1
ATOM 703 C CA . VAL A 1 92 ? -4.238 1.534 12.523 1.00 75.62 92 VAL A CA 1
ATOM 704 C C . VAL A 1 92 ? -5.458 0.633 12.694 1.00 75.62 92 VAL A C 1
ATOM 706 O O . VAL A 1 92 ? -6.374 0.666 11.875 1.00 75.62 92 VAL A O 1
ATOM 709 N N . VAL A 1 93 ? -5.497 -0.158 13.769 1.00 80.25 93 VAL A N 1
ATOM 710 C CA . VAL A 1 93 ? -6.647 -1.023 14.059 1.00 80.25 93 VAL A CA 1
ATOM 711 C C . VAL A 1 93 ? -7.892 -0.171 14.268 1.00 80.25 93 VAL A C 1
ATOM 713 O O . VAL A 1 93 ? -8.919 -0.443 13.654 1.00 80.25 93 VAL A O 1
ATOM 716 N N . LYS A 1 94 ? -7.810 0.908 15.050 1.00 78.38 94 LYS A N 1
ATOM 717 C CA . LYS A 1 94 ? -8.938 1.810 15.291 1.00 78.38 94 LYS A CA 1
ATOM 718 C C . LYS A 1 94 ? -9.426 2.450 13.994 1.00 78.38 94 LYS A C 1
ATOM 720 O O . LYS A 1 94 ? -10.619 2.409 13.734 1.00 78.38 94 LYS A O 1
ATOM 725 N N . SER A 1 95 ? -8.547 2.977 13.142 1.00 73.00 95 SER A N 1
ATOM 726 C CA . SER A 1 95 ? -8.975 3.644 11.900 1.00 73.00 95 SER A CA 1
ATOM 727 C C . SER A 1 95 ? -9.613 2.703 10.872 1.00 73.00 95 SER A C 1
ATOM 729 O O . SER A 1 95 ? -10.458 3.138 10.087 1.00 73.00 95 SER A O 1
ATOM 731 N N . MET A 1 96 ? -9.254 1.414 10.883 1.00 74.00 96 MET A N 1
ATOM 732 C CA . MET A 1 96 ? -9.662 0.460 9.846 1.00 74.00 96 MET A CA 1
ATOM 733 C C . MET A 1 96 ? -10.642 -0.639 10.300 1.00 74.00 96 MET A C 1
ATOM 735 O O . MET A 1 96 ? -11.255 -1.272 9.441 1.00 74.00 96 MET A O 1
ATOM 739 N N . SER A 1 97 ? -10.845 -0.851 11.602 1.00 78.31 97 SER A N 1
ATOM 740 C CA . SER A 1 97 ? -11.838 -1.795 12.159 1.00 78.31 97 SER A CA 1
ATOM 741 C C . SER A 1 97 ? -13.124 -1.083 12.577 1.00 78.31 97 SER A C 1
ATOM 743 O O . SER A 1 97 ? -13.151 0.147 12.671 1.00 78.31 97 SER A O 1
ATOM 745 N N . ARG A 1 98 ? -14.213 -1.828 12.778 1.00 76.31 98 ARG A N 1
ATOM 746 C CA . ARG A 1 98 ? -15.514 -1.343 13.251 1.00 76.31 98 ARG A CA 1
ATOM 747 C C . ARG A 1 98 ? -15.632 -1.426 14.759 1.00 76.31 98 ARG A C 1
ATOM 749 O O . ARG A 1 98 ? -16.037 -0.444 15.368 1.00 76.31 98 ARG A O 1
ATOM 756 N N . ASP A 1 99 ? -15.214 -2.553 15.315 1.00 75.69 99 ASP A N 1
ATOM 757 C CA . ASP A 1 99 ? -15.386 -2.877 16.727 1.00 75.69 99 ASP A CA 1
ATOM 758 C C . ASP A 1 99 ? -14.043 -2.842 17.485 1.00 75.69 99 ASP A C 1
ATOM 760 O O . ASP A 1 99 ? -13.962 -3.226 18.647 1.00 75.69 99 ASP A O 1
ATOM 764 N N . GLY A 1 100 ? -12.968 -2.368 16.837 1.00 74.56 100 GLY A N 1
ATOM 765 C CA . GLY A 1 100 ? -11.617 -2.376 17.406 1.00 74.56 100 GLY A CA 1
ATOM 766 C C . GLY A 1 100 ? -10.891 -3.715 17.242 1.00 74.56 100 GLY A C 1
ATOM 767 O O . GLY A 1 100 ? -9.767 -3.852 17.720 1.00 74.56 100 GLY A O 1
ATOM 768 N N . ASP A 1 101 ? -11.500 -4.696 16.568 1.00 82.00 101 ASP A N 1
ATOM 769 C CA . ASP A 1 101 ? -10.887 -6.001 16.324 1.00 82.00 101 ASP A CA 1
ATOM 770 C C . ASP A 1 101 ? -9.904 -5.928 15.147 1.00 82.00 101 ASP A C 1
ATOM 772 O O . ASP A 1 101 ? -10.266 -5.633 14.003 1.00 82.00 101 ASP A O 1
ATOM 776 N N . ALA A 1 102 ? -8.639 -6.249 15.420 1.00 82.19 102 ALA A N 1
ATOM 777 C CA . ALA A 1 102 ? -7.588 -6.313 14.414 1.00 82.19 102 ALA A CA 1
ATOM 778 C C . ALA A 1 102 ? -7.919 -7.300 13.283 1.00 82.19 102 ALA A C 1
ATOM 780 O O . ALA A 1 102 ? -7.535 -7.063 12.139 1.00 82.19 102 ALA A O 1
ATOM 781 N N . LYS A 1 103 ? -8.693 -8.362 13.543 1.00 85.06 103 LYS A N 1
ATOM 782 C CA . LYS A 1 103 ? -9.089 -9.337 12.512 1.00 85.06 103 LYS A CA 1
ATOM 783 C C . LYS A 1 103 ? -9.942 -8.725 11.406 1.00 85.06 103 LYS A C 1
ATOM 785 O O . LYS A 1 103 ? -9.973 -9.257 10.297 1.00 85.06 103 LYS A O 1
ATOM 790 N N . GLU A 1 104 ? -10.608 -7.600 11.657 1.00 84.50 104 GLU A N 1
ATOM 791 C CA . GLU A 1 104 ? -11.348 -6.887 10.616 1.00 84.50 104 GLU A CA 1
ATOM 792 C C . GLU A 1 104 ? -10.437 -6.325 9.519 1.00 84.50 104 GLU A C 1
ATOM 794 O O . GLU A 1 104 ? -10.876 -6.207 8.373 1.00 84.50 104 GLU A O 1
ATOM 799 N N . LEU A 1 105 ? -9.158 -6.067 9.831 1.00 83.88 105 LEU A N 1
ATOM 800 C CA . LEU A 1 105 ? -8.142 -5.678 8.847 1.00 83.88 105 LEU A CA 1
ATOM 801 C C . LEU A 1 105 ? -7.997 -6.727 7.738 1.00 83.88 105 LEU A C 1
ATOM 803 O O . LEU A 1 105 ? -7.736 -6.370 6.592 1.00 83.88 105 LEU A O 1
ATOM 807 N N . LEU A 1 106 ? -8.215 -8.005 8.067 1.00 85.81 106 LEU A N 1
ATOM 808 C CA . LEU A 1 106 ? -8.108 -9.137 7.142 1.00 85.81 106 LEU A CA 1
ATOM 809 C C . LEU A 1 106 ? -9.316 -9.276 6.205 1.00 85.81 106 LEU A C 1
ATOM 811 O O . LEU A 1 106 ? -9.309 -10.139 5.331 1.00 85.81 106 LEU A O 1
ATOM 815 N N . ARG A 1 107 ? -10.364 -8.465 6.394 1.00 86.62 107 ARG A N 1
ATOM 816 C CA . ARG A 1 107 ? -11.580 -8.485 5.573 1.00 86.62 107 ARG A CA 1
ATOM 817 C C . ARG A 1 107 ? -11.548 -7.346 4.558 1.00 86.62 107 ARG A C 1
ATOM 819 O O . ARG A 1 107 ? -10.792 -7.402 3.596 1.00 86.62 107 ARG A O 1
ATOM 826 N N . GLY A 1 108 ? -12.351 -6.303 4.780 1.00 83.12 108 GLY A N 1
ATOM 827 C CA . GLY A 1 108 ? -12.515 -5.176 3.855 1.00 83.12 108 GLY A CA 1
ATOM 828 C C . GLY A 1 108 ? -11.187 -4.550 3.411 1.00 83.12 108 GLY A C 1
ATOM 829 O O . GLY A 1 108 ? -10.936 -4.515 2.206 1.00 83.12 108 GLY A O 1
ATOM 830 N N . PRO A 1 109 ? -10.307 -4.136 4.346 1.00 86.06 109 PRO A N 1
ATOM 831 C CA . PRO A 1 109 ? -9.034 -3.512 3.995 1.00 86.06 109 PRO A CA 1
ATOM 832 C C . PRO A 1 109 ? -8.122 -4.431 3.174 1.00 86.06 109 PRO A C 1
ATOM 834 O O . PRO A 1 109 ? -7.588 -4.007 2.151 1.00 86.06 109 PRO A O 1
ATOM 837 N N . LEU A 1 110 ? -7.972 -5.700 3.570 1.00 87.94 110 LEU A N 1
ATOM 838 C CA . LEU A 1 110 ? -7.128 -6.650 2.845 1.00 87.94 110 LEU A CA 1
ATOM 839 C C . LEU A 1 110 ? -7.672 -6.959 1.442 1.00 87.94 110 LEU A C 1
ATOM 841 O O . LEU A 1 110 ? -6.898 -6.958 0.485 1.00 87.94 110 LEU A O 1
ATOM 845 N N . TYR A 1 111 ? -8.986 -7.164 1.292 1.00 88.81 111 TYR A N 1
ATOM 846 C CA . TYR A 1 111 ? -9.604 -7.376 -0.022 1.00 88.81 111 TYR A CA 1
ATOM 847 C C . TYR A 1 111 ? -9.415 -6.173 -0.940 1.00 88.81 111 TYR A C 1
ATOM 849 O O . TYR A 1 111 ? -9.100 -6.340 -2.116 1.00 88.81 111 TYR A O 1
ATOM 857 N N . TYR A 1 112 ? -9.544 -4.961 -0.406 1.00 87.31 112 TYR A 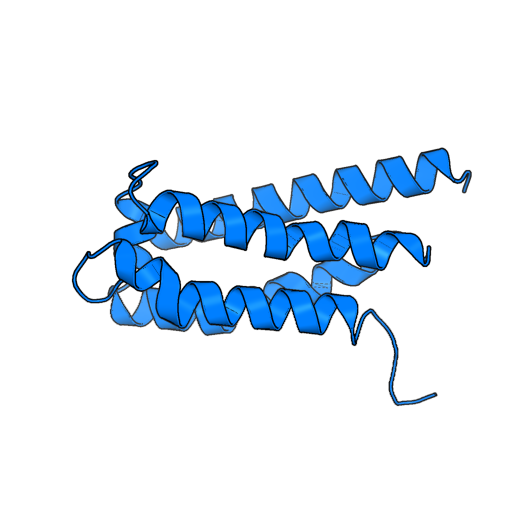N 1
ATOM 858 C CA . TYR A 1 112 ? -9.326 -3.746 -1.180 1.00 87.31 112 TYR A CA 1
ATOM 859 C C . TYR A 1 112 ? -7.880 -3.636 -1.687 1.00 87.31 112 TYR A C 1
ATOM 861 O O . TYR A 1 112 ? -7.648 -3.346 -2.860 1.00 87.31 112 TYR A O 1
ATOM 869 N N . VAL A 1 113 ? -6.898 -3.932 -0.832 1.00 89.56 113 VAL A N 1
ATOM 870 C CA . VAL A 1 113 ? -5.482 -3.935 -1.228 1.00 89.56 113 VAL A CA 1
ATOM 871 C C . VAL A 1 113 ? -5.179 -5.047 -2.237 1.00 89.56 113 VAL A C 1
ATOM 873 O O . VAL A 1 113 ? -4.400 -4.826 -3.161 1.00 89.56 113 VAL A O 1
ATOM 876 N N . ALA A 1 114 ? -5.820 -6.212 -2.116 1.00 89.12 114 ALA A N 1
ATOM 877 C CA . ALA A 1 114 ? -5.699 -7.285 -3.100 1.00 89.12 114 ALA A CA 1
ATOM 878 C C . ALA A 1 114 ? -6.235 -6.861 -4.477 1.00 89.12 114 ALA A C 1
ATOM 880 O O . ALA A 1 114 ? -5.580 -7.105 -5.488 1.00 89.12 114 ALA A O 1
ATOM 881 N N . VAL A 1 115 ? -7.376 -6.163 -4.522 1.00 89.94 115 VAL A N 1
ATOM 882 C CA . VAL A 1 115 ? -7.903 -5.587 -5.770 1.00 89.94 115 VAL A CA 1
ATOM 883 C C . VAL A 1 115 ? -6.925 -4.565 -6.343 1.00 89.94 115 VAL A C 1
ATOM 885 O O . VAL A 1 115 ? -6.627 -4.631 -7.528 1.00 89.94 115 VAL A O 1
ATOM 888 N N . LEU A 1 116 ? -6.357 -3.674 -5.522 1.00 88.81 116 LEU A N 1
ATOM 889 C CA . LEU A 1 116 ? -5.329 -2.735 -5.987 1.00 88.81 116 LEU A CA 1
ATOM 890 C C . LEU A 1 116 ? -4.107 -3.449 -6.564 1.00 88.81 116 LEU A C 1
ATOM 892 O O . LEU A 1 116 ? -3.626 -3.054 -7.621 1.00 88.81 116 LEU A O 1
ATOM 896 N N . PHE A 1 117 ? -3.621 -4.501 -5.906 1.00 91.31 117 PHE A N 1
ATOM 897 C CA . PHE A 1 117 ? -2.509 -5.305 -6.404 1.00 91.31 117 PHE A CA 1
ATOM 898 C C . PHE A 1 117 ? -2.818 -5.890 -7.786 1.00 91.31 117 PHE A C 1
ATOM 900 O O . PHE A 1 117 ? -2.064 -5.651 -8.727 1.00 91.31 117 PHE A O 1
ATOM 907 N N . VAL A 1 118 ? -3.954 -6.581 -7.928 1.00 89.25 118 VAL A N 1
ATOM 908 C CA . VAL A 1 118 ? -4.375 -7.170 -9.208 1.00 89.25 118 VAL A CA 1
ATOM 909 C C . VAL A 1 118 ? -4.536 -6.087 -10.271 1.00 89.25 118 VAL A C 1
ATOM 911 O O . VAL A 1 118 ? -3.999 -6.230 -11.364 1.00 89.25 118 VAL A O 1
ATOM 914 N N . SER A 1 119 ? -5.181 -4.966 -9.943 1.00 87.88 119 SER A N 1
ATOM 915 C CA . SER A 1 119 ? -5.352 -3.856 -10.882 1.00 87.88 119 SER A CA 1
ATOM 916 C C . SER A 1 119 ? -4.023 -3.251 -11.328 1.00 87.88 119 SER A C 1
ATOM 918 O O . SER A 1 119 ? -3.875 -2.897 -12.491 1.00 87.88 119 SER A O 1
ATOM 920 N N . THR A 1 120 ? -3.038 -3.170 -10.432 1.00 87.94 120 THR A N 1
ATOM 921 C CA . THR A 1 120 ? -1.696 -2.665 -10.761 1.00 87.94 120 THR A CA 1
ATOM 922 C C . THR A 1 120 ? -0.960 -3.605 -11.699 1.00 87.94 120 THR A C 1
ATOM 924 O O . THR A 1 120 ? -0.221 -3.139 -12.548 1.00 87.94 120 THR A O 1
ATOM 927 N N . VAL A 1 121 ? -1.138 -4.920 -11.555 1.00 86.69 121 VAL A N 1
ATOM 928 C CA . VAL A 1 121 ? -0.477 -5.910 -12.416 1.00 86.69 121 VAL A CA 1
ATOM 929 C C . VAL A 1 121 ? -1.176 -6.028 -13.773 1.00 86.69 121 VAL A C 1
ATOM 931 O O . VAL A 1 121 ? -0.498 -6.154 -14.789 1.00 86.69 121 VAL A O 1
ATOM 934 N N . CYS A 1 122 ? -2.512 -6.002 -13.792 1.00 84.69 122 CYS A N 1
ATOM 935 C CA . CYS A 1 122 ? -3.321 -6.265 -14.985 1.00 84.69 122 CYS A CA 1
ATOM 936 C C . CYS A 1 122 ? -3.618 -5.026 -15.836 1.00 84.69 122 CYS A C 1
ATOM 938 O O . CYS A 1 122 ? -3.846 -5.178 -17.028 1.00 84.69 122 CYS A O 1
ATOM 940 N N . PHE A 1 123 ? -3.652 -3.832 -15.241 1.00 83.19 123 PHE A N 1
ATOM 941 C CA . PHE A 1 123 ? -3.997 -2.581 -15.928 1.00 83.19 123 PHE A CA 1
ATOM 942 C C . PHE A 1 123 ? -2.863 -1.551 -15.816 1.00 83.19 123 PHE A C 1
ATOM 944 O O . PHE A 1 123 ? -3.108 -0.347 -15.740 1.00 83.19 123 PHE A O 1
ATOM 951 N N . TRP A 1 124 ? -1.610 -2.017 -15.748 1.00 79.75 124 TRP A N 1
ATOM 952 C CA . TRP A 1 124 ? -0.424 -1.171 -15.592 1.00 79.75 124 TRP A CA 1
ATOM 953 C C . TRP A 1 124 ? -0.206 -0.271 -16.805 1.00 79.75 124 TRP A C 1
ATOM 955 O O . TRP A 1 124 ? 0.415 -0.697 -17.770 1.00 79.75 124 TRP A O 1
ATOM 965 N N . ARG A 1 125 ? -0.666 0.985 -16.759 1.00 73.69 125 ARG A N 1
ATOM 966 C CA . ARG A 1 125 ? -0.474 1.992 -17.831 1.00 73.69 125 ARG A CA 1
ATOM 967 C C . ARG A 1 125 ? -0.908 1.539 -19.239 1.00 73.69 125 ARG A C 1
ATOM 969 O O . ARG A 1 125 ? -0.770 2.321 -20.174 1.00 73.69 125 ARG A O 1
ATOM 976 N N . ASP A 1 126 ? -1.468 0.342 -19.369 1.00 67.62 126 ASP A N 1
ATOM 977 C CA . ASP A 1 126 ? -2.049 -0.208 -20.575 1.00 67.62 126 ASP A CA 1
ATOM 978 C C . ASP A 1 126 ? -3.335 0.580 -20.823 1.00 67.62 126 ASP A C 1
ATOM 980 O O . ASP A 1 126 ? -4.343 0.421 -20.128 1.00 67.62 126 ASP A O 1
ATOM 984 N N . SER A 1 127 ? -3.261 1.525 -21.757 1.00 55.62 127 SER A N 1
ATOM 985 C CA . SER A 1 127 ? -4.430 2.263 -22.212 1.00 55.62 127 SER A CA 1
ATOM 986 C C . SER A 1 127 ? -5.308 1.300 -23.015 1.00 55.62 127 SER A C 1
ATOM 988 O O . SER A 1 127 ? -4.840 0.768 -24.016 1.00 55.62 127 SER A O 1
ATOM 990 N N . PRO A 1 128 ? -6.588 1.092 -22.659 1.00 55.41 128 PRO A N 1
ATOM 991 C CA . PRO A 1 128 ? -7.519 0.371 -23.527 1.00 55.41 128 PRO A CA 1
ATOM 992 C C . PRO A 1 128 ? -7.908 1.178 -24.783 1.00 55.41 128 PRO A C 1
ATOM 994 O O . PRO A 1 128 ? -8.747 0.721 -25.551 1.00 55.41 128 PRO A O 1
ATOM 997 N N . VAL A 1 129 ? -7.355 2.386 -24.963 1.00 57.25 129 VAL A N 1
ATOM 998 C CA . VAL A 1 129 ? -7.630 3.311 -26.078 1.00 57.25 129 VAL A CA 1
ATOM 999 C C . VAL A 1 129 ? -6.512 3.288 -27.135 1.00 57.25 129 VAL A C 1
ATOM 1001 O O . VAL A 1 129 ? -6.282 4.290 -27.806 1.00 57.25 129 VAL A O 1
ATOM 1004 N N . GLU A 1 130 ? -5.779 2.180 -27.237 1.00 41.91 130 GLU A N 1
ATOM 1005 C CA . GLU A 1 130 ? -4.879 1.921 -28.374 1.00 41.91 130 GLU A CA 1
ATOM 1006 C C . GLU A 1 130 ? -5.670 1.606 -29.655 1.00 41.91 130 GLU A C 1
ATOM 1008 O O . GLU A 1 13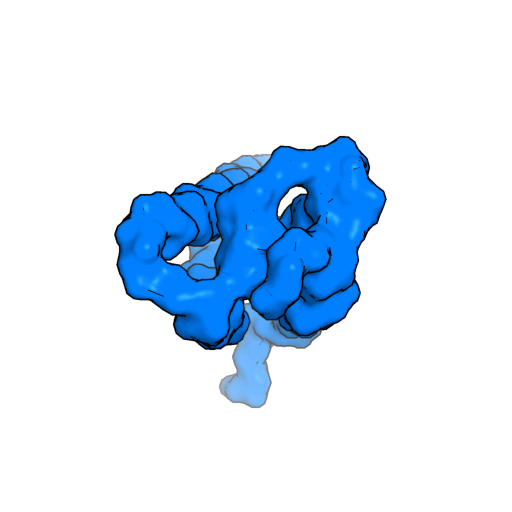0 ? -6.685 0.873 -29.567 1.00 41.91 130 GLU A O 1
#

Foldseek 3Di:
DPPVVLVVQLLVLLVVLLVVVVVVLVVVLVVVPDDLVRLQVCCLVVVLVVLVVSLVSHDPDPCSLVSSLVNLVVVLVVLVCQLVVVDDDQSVLSNNDDVSHSVSSVPPVNVSSVVSSCCSNPVRVPDPPD

Organism: Selaginella moellendorffii (NCBI:txid88036)

Sequence (130 aa):
MSAVQEFQQDFGVMGAVVAGAYQVFELLTRFNVLDQKLSRKLVHMTTGPLFMPSWPLFSSSSASRYICSLVPLANAVRLLILGLGLRTNEGVVKSMSRDGDAKELLRGPLYYVAVLFVSTVCFWRDSPVE

InterPro domains:
  IPR039606 Phytol/farnesol kinase [PTHR32523] (55-129)

Secondary structure (DSSP, 8-state):
--HHHHHHHHHHHHHHHHHHHHHHHHHHHHT--S-HHHHHHHHHHHHHHHHGGGGGGS-SSTTHHHHHHHHHHHHHHHHHHHHTTSS--HHHHHHH-SSS-GGGGGTHHHHHHHHHHHHHHHSSS--TT-